Protein AF-A0A7R8XA79-F1 (afdb_monomer_lite)

Foldseek 3Di:
DDDDDDDDDDDPPPDPPPQPDKDKDKDAFDWDWDDDPDDPDDPPDDDDDTDIDGQGMWMWIQDSVRDIDIDRPPPPPCPPPPVDDDDDDDPPDDPPPVPVCVVVVVVVVVVVVVVVVVVVVVVVVVVVVVVVVVVVVVVVVVVVVVVVVVVVVVVVVVVVD

Secondary structure (DSSP, 8-state):
----------------------EEEEEEEEEEEE-----S--TTSPPPPPEEEEEEEEEEEE-TTS-EEEEETT-----------------PPP--THHHHHHHHHHHHHHHHHHHHHHHHHHHHHHHHHHHHHHHHHHHHHHHHHHHHHHHHHHHHHHT-

Sequence (161 aa):
MPTGEGMFLHKNGMESLEVTQGFEIDVERVRVQIPDDRLPSSITSPPVMPLLMNVPALTLVRDCSGVFHTFPLDTAERGQTSCASQTNPCPYPEPNHIGAKGSSMQTLQTLRAEKAELLERVHILEKQLETSQRHLRTSEEEKISLLQTMKFLQEELKQKQ

pLDDT: mean 71.21, std 21.53, range [33.59, 98.0]

Structure (mmCIF, N/CA/C/O backbone):
data_AF-A0A7R8XA79-F1
#
_entry.id   AF-A0A7R8XA79-F1
#
loop_
_atom_site.group_PDB
_atom_site.id
_atom_site.type_symbol
_atom_site.label_atom_id
_atom_site.label_alt_id
_atom_site.label_comp_id
_atom_site.label_asym_id
_atom_site.label_entity_id
_atom_site.label_seq_id
_atom_site.pdbx_PDB_ins_code
_atom_site.Cartn_x
_atom_site.Cartn_y
_atom_site.Cartn_z
_atom_site.occupancy
_atom_site.B_iso_or_equiv
_atom_site.auth_seq_id
_atom_site.auth_comp_id
_atom_site.auth_asym_id
_atom_site.auth_atom_id
_atom_site.pdbx_PDB_model_num
ATOM 1 N N . MET A 1 1 ? 42.079 -47.221 -79.670 1.00 37.50 1 MET A N 1
ATOM 2 C CA . MET A 1 1 ? 42.350 -47.884 -78.380 1.00 37.50 1 MET A CA 1
ATOM 3 C C . MET A 1 1 ? 41.516 -47.187 -77.314 1.00 37.50 1 MET A C 1
ATOM 5 O O . MET A 1 1 ? 41.837 -46.044 -77.016 1.00 37.50 1 MET A O 1
ATOM 9 N N . PRO A 1 2 ? 40.411 -47.785 -76.834 1.00 41.19 2 PRO A N 1
ATOM 10 C CA . PRO A 1 2 ? 39.637 -47.267 -75.712 1.00 41.19 2 PRO A CA 1
ATOM 11 C C . PRO A 1 2 ? 39.893 -48.080 -74.427 1.00 41.19 2 PRO A C 1
ATOM 13 O O . PRO A 1 2 ? 39.999 -49.302 -74.473 1.00 41.19 2 PRO A O 1
ATOM 16 N N . THR A 1 3 ? 39.932 -47.392 -73.292 1.00 38.53 3 THR A N 1
ATOM 17 C CA . THR A 1 3 ? 39.842 -47.902 -71.908 1.00 38.53 3 THR A CA 1
ATOM 18 C C . THR A 1 3 ? 39.253 -46.717 -71.126 1.00 38.53 3 THR A C 1
ATOM 20 O O . THR A 1 3 ? 39.794 -45.620 -71.225 1.00 38.53 3 THR A O 1
ATOM 23 N N . GLY A 1 4 ? 38.024 -46.751 -70.590 1.00 41.22 4 GLY A N 1
ATOM 24 C CA . GLY A 1 4 ? 37.563 -47.546 -69.437 1.00 41.22 4 GLY A CA 1
ATOM 25 C C . GLY A 1 4 ? 38.157 -46.935 -68.156 1.00 41.22 4 GLY A C 1
ATOM 26 O O . GLY A 1 4 ? 39.364 -46.757 -68.122 1.00 41.22 4 GLY A O 1
ATOM 27 N N . GLU A 1 5 ? 37.477 -46.538 -67.081 1.00 40.75 5 GLU A N 1
ATOM 28 C CA . GLU A 1 5 ? 36.106 -46.585 -66.554 1.00 40.75 5 GLU A CA 1
ATOM 29 C C . GLU A 1 5 ? 36.039 -45.510 -65.437 1.00 40.75 5 GLU A C 1
ATOM 31 O O . GLU A 1 5 ? 37.082 -45.055 -64.965 1.00 40.75 5 GLU A O 1
ATOM 36 N N . GLY A 1 6 ? 34.849 -45.135 -64.950 1.00 36.03 6 GLY A N 1
ATOM 37 C CA . GLY A 1 6 ? 34.751 -44.379 -63.692 1.00 36.03 6 GLY A CA 1
ATOM 38 C C . GLY A 1 6 ? 33.427 -43.659 -63.462 1.00 36.03 6 GLY A C 1
ATOM 39 O O . GLY A 1 6 ? 33.346 -42.442 -63.591 1.00 36.03 6 GLY A O 1
ATOM 40 N N . MET A 1 7 ? 32.389 -44.419 -63.109 1.00 42.69 7 MET A N 1
ATOM 41 C CA . MET A 1 7 ? 31.118 -43.899 -62.603 1.00 42.69 7 MET A CA 1
ATOM 42 C C . MET A 1 7 ? 31.309 -43.135 -61.285 1.00 42.69 7 MET A C 1
ATOM 44 O O . MET A 1 7 ? 31.796 -43.709 -60.317 1.00 42.69 7 MET A O 1
ATOM 48 N N . PHE A 1 8 ? 30.793 -41.907 -61.205 1.00 38.66 8 PHE A N 1
ATOM 49 C CA . PHE A 1 8 ? 30.391 -41.289 -59.939 1.00 38.66 8 PHE A CA 1
ATOM 50 C C . PHE A 1 8 ? 29.012 -40.647 -60.105 1.00 38.66 8 PHE A C 1
ATOM 52 O O . PHE A 1 8 ? 28.860 -39.548 -60.635 1.00 38.66 8 PHE A O 1
ATOM 59 N N . LEU A 1 9 ? 27.994 -41.378 -59.651 1.00 42.50 9 LEU A N 1
ATOM 60 C CA . LEU A 1 9 ? 26.646 -40.870 -59.415 1.00 42.50 9 LEU A CA 1
ATOM 61 C C . LEU A 1 9 ? 26.693 -39.912 -58.217 1.00 42.50 9 LEU A C 1
ATOM 63 O O . LEU A 1 9 ? 26.690 -40.360 -57.072 1.00 42.50 9 LEU A O 1
ATOM 67 N N . HIS A 1 10 ? 26.706 -38.603 -58.465 1.00 37.62 10 HIS A N 1
ATOM 68 C CA . HIS A 1 10 ? 26.405 -37.629 -57.418 1.00 37.62 10 HIS A CA 1
ATOM 69 C C . HIS A 1 10 ? 24.889 -37.462 -57.318 1.00 37.62 10 HIS A C 1
ATOM 71 O O . HIS A 1 10 ? 24.233 -36.871 -58.174 1.00 37.62 10 HIS A O 1
ATOM 77 N N . LYS A 1 11 ? 24.334 -38.042 -56.252 1.00 42.22 11 LYS A N 1
ATOM 78 C CA . LYS A 1 11 ? 22.991 -37.752 -55.761 1.00 42.22 11 LYS A CA 1
ATOM 79 C C . LYS A 1 11 ? 22.971 -36.299 -55.281 1.00 42.22 11 LYS A C 1
ATOM 81 O O . LYS A 1 11 ? 23.400 -36.023 -54.167 1.00 42.22 11 LYS A O 1
ATOM 86 N N . ASN A 1 12 ? 22.462 -35.383 -56.097 1.00 41.78 12 ASN A N 1
ATOM 87 C CA . ASN A 1 12 ? 22.137 -34.037 -55.631 1.00 41.78 12 ASN A CA 1
ATOM 88 C C . ASN A 1 12 ? 20.796 -34.081 -54.890 1.00 41.78 12 ASN A C 1
ATOM 90 O O . ASN A 1 12 ? 19.750 -33.757 -55.444 1.00 41.78 12 ASN A O 1
ATOM 94 N N . GLY A 1 13 ? 20.838 -34.517 -53.632 1.00 41.50 13 GLY A N 1
ATOM 95 C CA . GLY A 1 13 ? 19.859 -34.092 -52.641 1.00 41.50 13 GLY A CA 1
ATOM 96 C C . GLY A 1 13 ? 20.253 -32.693 -52.190 1.00 41.50 13 GLY A C 1
ATOM 97 O O . GLY A 1 13 ? 21.047 -32.555 -51.268 1.00 41.50 13 GLY A O 1
ATOM 98 N N . MET A 1 14 ? 19.768 -31.659 -52.880 1.00 39.34 14 MET A N 1
ATOM 99 C CA . MET A 1 14 ? 19.796 -30.313 -52.315 1.00 39.34 14 MET A CA 1
ATOM 100 C C . MET A 1 14 ? 18.677 -30.258 -51.283 1.00 39.34 14 MET A C 1
ATOM 102 O O . MET A 1 14 ? 17.506 -30.095 -51.620 1.00 39.34 14 MET A O 1
ATOM 106 N N . GLU A 1 15 ? 19.058 -30.485 -50.029 1.00 44.62 15 GLU A N 1
ATOM 107 C CA . GLU A 1 15 ? 18.281 -30.079 -48.868 1.00 44.62 15 GLU A CA 1
ATOM 108 C C . GLU A 1 15 ? 17.911 -28.604 -49.047 1.00 44.62 15 GLU A C 1
ATOM 110 O O . GLU A 1 15 ? 18.767 -27.771 -49.364 1.00 44.62 15 GLU A O 1
ATOM 115 N N . SER A 1 16 ? 16.623 -28.290 -48.913 1.00 43.72 16 SER A N 1
ATOM 116 C CA . SER A 1 16 ? 16.141 -26.916 -48.860 1.00 43.72 16 SER A CA 1
ATOM 117 C C . SER A 1 16 ? 16.931 -26.176 -47.782 1.00 43.72 16 SER A C 1
ATOM 119 O O . SER A 1 16 ? 16.728 -26.424 -46.596 1.00 43.72 16 SER A O 1
ATOM 121 N N . LEU A 1 17 ? 17.836 -25.275 -48.181 1.00 42.53 17 LEU A N 1
ATOM 122 C CA . LEU A 1 17 ? 18.326 -24.245 -47.275 1.00 42.53 17 LEU A CA 1
ATOM 123 C C . LEU A 1 17 ? 17.111 -23.388 -46.923 1.00 42.53 17 LEU A C 1
ATOM 125 O O . LEU A 1 17 ? 16.744 -22.478 -47.668 1.00 42.53 17 LEU A O 1
ATOM 129 N N . GLU A 1 18 ? 16.470 -23.687 -45.799 1.00 50.00 18 GLU A N 1
ATOM 130 C CA . GLU A 1 18 ? 15.636 -22.709 -45.122 1.00 50.00 18 GLU A CA 1
ATOM 131 C C . GLU A 1 18 ? 16.569 -21.590 -44.664 1.00 50.00 18 GLU A C 1
ATOM 133 O O . GLU A 1 18 ? 17.195 -21.637 -43.607 1.00 50.00 18 GLU A O 1
ATOM 138 N N . VAL A 1 19 ? 16.740 -20.591 -45.529 1.00 50.47 19 VAL A N 1
ATOM 139 C CA . VAL A 1 19 ? 17.357 -19.329 -45.149 1.00 50.47 19 VAL A CA 1
ATOM 140 C C . VAL A 1 19 ? 16.365 -18.657 -44.209 1.00 50.47 19 VAL A C 1
ATOM 142 O O . VAL A 1 19 ? 15.435 -17.985 -44.651 1.00 50.47 19 VAL A O 1
ATOM 145 N N . THR A 1 20 ? 16.530 -18.865 -42.904 1.00 55.62 20 THR A N 1
ATOM 146 C CA . THR A 1 20 ? 15.809 -18.106 -41.881 1.00 55.62 20 THR A CA 1
ATOM 147 C C . THR A 1 20 ? 16.347 -16.678 -41.913 1.00 55.62 20 THR A C 1
ATOM 149 O O . THR A 1 20 ? 17.276 -16.321 -41.191 1.00 55.62 20 THR A O 1
ATOM 152 N N . GLN A 1 21 ? 15.835 -15.869 -42.840 1.00 67.31 21 GLN A N 1
ATOM 153 C CA . GLN A 1 21 ? 16.214 -14.471 -42.959 1.00 67.31 21 GLN A CA 1
ATOM 154 C C . GLN A 1 21 ? 15.734 -13.740 -41.703 1.00 67.31 21 GLN A C 1
ATOM 156 O O . GLN A 1 21 ? 14.552 -13.798 -41.353 1.00 67.31 21 GLN A O 1
ATOM 161 N N . GLY A 1 22 ? 16.666 -13.091 -41.004 1.00 69.81 22 GLY A N 1
ATOM 162 C CA . GLY A 1 22 ? 16.324 -12.222 -39.887 1.00 69.81 22 GLY A CA 1
ATOM 163 C C . GLY A 1 22 ? 15.434 -11.069 -40.349 1.00 69.81 22 GLY A C 1
ATOM 164 O O . GLY A 1 22 ? 15.506 -10.645 -41.506 1.00 69.81 22 GLY A O 1
ATOM 165 N N . PHE A 1 23 ? 14.579 -10.576 -39.459 1.00 76.50 23 PHE A N 1
ATOM 166 C CA . PHE A 1 23 ? 13.682 -9.463 -39.759 1.00 76.50 23 PHE A CA 1
ATOM 167 C C . PHE A 1 23 ? 13.615 -8.477 -38.604 1.00 76.50 23 PHE A C 1
ATOM 169 O O . PHE A 1 23 ? 13.847 -8.838 -37.452 1.00 76.50 23 PHE A O 1
ATOM 176 N N . GLU A 1 24 ? 13.245 -7.246 -38.934 1.00 82.56 24 GLU A N 1
ATOM 177 C CA . GLU A 1 24 ? 13.072 -6.142 -38.000 1.00 82.56 24 GLU A CA 1
ATOM 178 C C . GLU A 1 24 ? 11.716 -5.487 -38.263 1.00 82.56 24 GLU A C 1
ATOM 180 O O . GLU A 1 24 ? 11.363 -5.225 -39.417 1.00 82.56 24 GLU A O 1
ATOM 185 N N . ILE A 1 25 ? 10.931 -5.285 -37.205 1.00 79.31 25 ILE A N 1
ATOM 186 C CA . ILE A 1 25 ? 9.607 -4.662 -37.281 1.00 79.31 25 ILE A CA 1
ATOM 187 C C . ILE A 1 25 ? 9.449 -3.681 -36.123 1.00 79.31 25 ILE A C 1
ATOM 189 O O . ILE A 1 25 ? 9.599 -4.060 -34.960 1.00 79.31 25 ILE A O 1
ATOM 193 N N . ASP A 1 26 ? 9.058 -2.452 -36.449 1.00 84.06 26 ASP A N 1
ATOM 194 C CA . ASP A 1 26 ? 8.635 -1.453 -35.473 1.00 84.06 26 ASP A CA 1
ATOM 195 C C . ASP A 1 26 ? 7.147 -1.630 -35.151 1.00 84.06 26 ASP A C 1
ATOM 197 O O . ASP A 1 26 ? 6.296 -1.715 -36.041 1.00 84.06 26 ASP A O 1
ATOM 201 N N . VAL A 1 27 ? 6.829 -1.703 -33.861 1.00 79.06 27 VAL A N 1
ATOM 202 C CA . VAL A 1 27 ? 5.474 -1.894 -33.344 1.00 79.06 27 VAL A CA 1
ATOM 203 C C . VAL A 1 27 ? 5.132 -0.807 -32.334 1.00 79.06 27 VAL A C 1
ATOM 205 O O . VAL A 1 27 ? 5.874 -0.541 -31.392 1.00 79.06 27 VAL A O 1
ATOM 208 N N . GLU A 1 28 ? 3.967 -0.192 -32.503 1.00 81.50 28 GLU A N 1
ATOM 209 C CA . GLU A 1 28 ? 3.445 0.823 -31.590 1.00 81.50 28 GLU A CA 1
ATOM 210 C C . GLU A 1 28 ? 2.290 0.271 -30.747 1.00 81.50 28 GLU A C 1
ATOM 212 O O . GLU A 1 28 ? 1.561 -0.631 -31.164 1.00 81.50 28 GLU A O 1
ATOM 217 N N . ARG A 1 29 ? 2.079 0.866 -29.567 1.00 78.75 29 ARG A N 1
ATOM 218 C CA . ARG A 1 29 ? 0.939 0.602 -28.667 1.00 78.75 29 ARG A CA 1
ATOM 219 C C . ARG A 1 29 ? 0.824 -0.868 -28.249 1.00 78.75 29 ARG A C 1
ATOM 221 O O . ARG A 1 29 ? -0.269 -1.438 -28.209 1.00 78.75 29 ARG A O 1
ATOM 228 N N . VAL A 1 30 ? 1.953 -1.473 -27.899 1.00 79.75 30 VAL A N 1
ATOM 229 C CA . VAL A 1 30 ? 2.031 -2.877 -27.493 1.00 79.75 30 VAL A CA 1
ATOM 230 C C . VAL A 1 30 ? 1.511 -3.043 -26.065 1.00 79.75 30 VAL A C 1
ATOM 232 O O . VAL A 1 30 ? 1.869 -2.286 -25.162 1.00 79.75 30 VAL A O 1
ATOM 235 N N . ARG A 1 31 ? 0.684 -4.068 -25.841 1.00 77.56 31 ARG A N 1
ATOM 236 C CA . ARG A 1 31 ? 0.292 -4.514 -24.498 1.00 77.56 31 ARG A CA 1
ATOM 237 C C . ARG A 1 31 ? 0.984 -5.826 -24.185 1.00 77.56 31 ARG A C 1
ATOM 239 O O . ARG A 1 31 ? 0.792 -6.802 -24.904 1.00 77.56 31 ARG A O 1
ATOM 246 N N . VAL A 1 32 ? 1.753 -5.844 -23.104 1.00 75.44 32 VAL A N 1
ATOM 247 C CA . VAL A 1 32 ? 2.432 -7.050 -22.625 1.00 75.44 32 VAL A CA 1
ATOM 248 C C . VAL A 1 32 ? 1.747 -7.517 -21.350 1.00 75.44 32 VAL A C 1
ATOM 250 O O . VAL A 1 32 ? 1.592 -6.742 -20.404 1.00 75.44 32 VAL A O 1
ATOM 253 N N . GLN A 1 33 ? 1.334 -8.784 -21.346 1.00 77.69 33 GLN A N 1
ATOM 254 C CA . GLN A 1 33 ? 0.789 -9.468 -20.182 1.00 77.69 33 GLN A CA 1
ATOM 255 C C . GLN A 1 33 ? 1.745 -10.594 -19.805 1.00 77.69 33 GLN A C 1
ATOM 257 O O . GLN A 1 33 ? 1.925 -11.537 -20.573 1.00 77.69 33 GLN A O 1
ATOM 262 N N . ILE A 1 34 ? 2.360 -10.487 -18.629 1.00 75.88 34 ILE A N 1
ATOM 263 C CA . ILE A 1 34 ? 3.236 -11.536 -18.101 1.00 75.88 34 ILE A CA 1
ATOM 264 C C . ILE A 1 34 ? 2.390 -12.398 -17.153 1.00 75.88 34 ILE A C 1
ATOM 266 O O . ILE A 1 34 ? 1.924 -11.869 -16.136 1.00 75.88 34 ILE A O 1
ATOM 270 N N . PRO A 1 35 ? 2.109 -13.672 -17.495 1.00 65.81 35 PRO A N 1
ATOM 271 C CA . PRO A 1 35 ? 1.391 -14.574 -16.603 1.00 65.81 35 PRO A CA 1
ATOM 272 C C . PRO A 1 35 ? 2.248 -14.902 -15.374 1.00 65.81 35 PRO A C 1
ATOM 274 O O . PRO A 1 35 ? 3.471 -14.793 -15.412 1.00 65.81 35 PRO A O 1
ATOM 277 N N . ASP A 1 36 ? 1.597 -15.293 -14.280 1.00 71.06 36 ASP A N 1
ATOM 278 C CA . ASP A 1 36 ? 2.296 -15.689 -13.056 1.00 71.06 36 ASP A CA 1
ATOM 279 C C . ASP A 1 36 ? 3.078 -16.995 -13.291 1.00 71.06 36 ASP A C 1
ATOM 281 O O . ASP A 1 36 ? 2.502 -17.992 -13.727 1.00 71.06 36 ASP A O 1
ATOM 285 N N . ASP A 1 37 ? 4.378 -16.987 -12.993 1.00 68.88 37 ASP A N 1
ATOM 286 C CA . ASP A 1 37 ? 5.287 -18.140 -13.102 1.00 68.88 37 ASP A CA 1
ATOM 287 C C . ASP A 1 37 ? 5.420 -18.858 -11.745 1.00 68.88 37 ASP A C 1
ATOM 289 O O . ASP A 1 37 ? 6.507 -19.198 -11.272 1.00 68.88 37 ASP A O 1
ATOM 293 N N . ARG A 1 38 ? 4.298 -19.019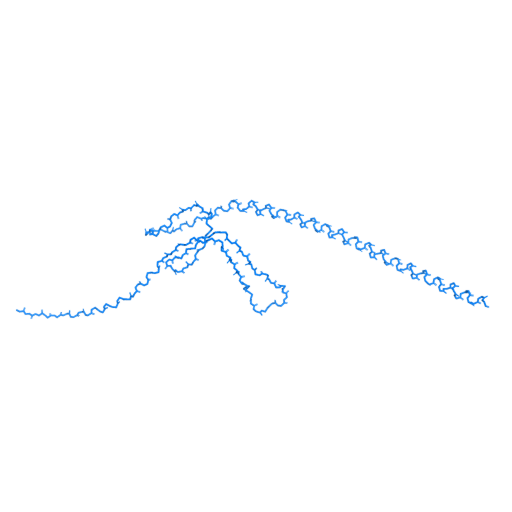 -11.031 1.00 63.34 38 ARG A N 1
ATOM 294 C CA . ARG A 1 38 ? 4.279 -19.746 -9.756 1.00 63.34 38 ARG A CA 1
ATOM 295 C C . ARG A 1 38 ? 4.112 -21.241 -9.980 1.00 63.34 38 ARG A C 1
ATOM 297 O O . ARG A 1 38 ? 3.188 -21.700 -10.647 1.00 63.34 38 ARG A O 1
ATOM 304 N N . LEU A 1 39 ? 4.946 -22.012 -9.282 1.00 63.97 39 LEU A N 1
ATOM 305 C CA . LEU A 1 39 ? 4.704 -23.434 -9.058 1.00 63.97 39 LEU A CA 1
ATOM 306 C C . LEU A 1 39 ? 3.358 -23.617 -8.319 1.00 63.97 39 LEU A C 1
ATOM 308 O O . LEU A 1 39 ? 3.068 -22.841 -7.402 1.00 63.97 39 LEU A O 1
ATOM 312 N N . PRO A 1 40 ? 2.548 -24.637 -8.663 1.00 61.31 40 PRO A N 1
ATOM 313 C CA . PRO A 1 40 ? 1.135 -24.762 -8.269 1.00 61.31 40 PRO A CA 1
ATOM 314 C C . PRO A 1 40 ? 0.834 -24.993 -6.767 1.00 61.31 40 PRO A C 1
ATOM 316 O O . PRO A 1 40 ? -0.240 -25.473 -6.420 1.00 61.31 40 PRO A O 1
ATOM 319 N N . SER A 1 41 ? 1.720 -24.637 -5.835 1.00 57.88 41 SER A N 1
ATOM 320 C CA . SER A 1 41 ? 1.514 -24.873 -4.401 1.00 57.88 41 SER A CA 1
ATOM 321 C C . SER A 1 41 ? 2.154 -23.795 -3.516 1.00 57.88 41 SER A C 1
ATOM 323 O O . SER A 1 41 ? 3.213 -24.003 -2.929 1.00 57.88 41 SER A O 1
ATOM 325 N N . SER A 1 42 ? 1.510 -22.632 -3.381 1.00 53.81 42 SER A N 1
ATOM 326 C CA . SER A 1 42 ? 1.792 -21.695 -2.278 1.00 53.81 42 SER A CA 1
ATOM 327 C C . SER A 1 42 ? 0.548 -20.873 -1.906 1.00 53.81 42 SER A C 1
ATOM 329 O O . SER A 1 42 ? 0.337 -19.756 -2.359 1.00 53.81 42 SER A O 1
ATOM 331 N N . ILE A 1 43 ? -0.297 -21.453 -1.051 1.00 58.53 43 ILE A N 1
ATOM 332 C CA . ILE A 1 43 ? -1.591 -20.914 -0.572 1.00 58.53 43 ILE A CA 1
ATOM 333 C C . ILE A 1 43 ? -1.475 -19.744 0.431 1.00 58.53 43 ILE A C 1
ATOM 335 O O . ILE A 1 43 ? -2.484 -19.296 0.966 1.00 58.53 43 ILE A O 1
ATOM 339 N N . THR A 1 44 ? -0.273 -19.236 0.718 1.00 57.47 44 THR A N 1
ATOM 340 C CA . THR A 1 44 ? -0.046 -18.223 1.772 1.00 57.47 44 THR A CA 1
ATOM 341 C C . THR A 1 44 ? 0.288 -16.823 1.252 1.00 57.47 44 THR A C 1
ATOM 343 O O . THR A 1 44 ? 0.556 -15.928 2.049 1.00 57.47 44 THR A O 1
ATOM 346 N N . SER A 1 45 ? 0.268 -16.597 -0.064 1.00 58.28 45 SER A N 1
ATOM 347 C CA . SER A 1 45 ? 0.453 -15.263 -0.656 1.00 58.28 45 SER A CA 1
ATOM 348 C C . SER A 1 45 ? -0.874 -14.746 -1.225 1.00 58.28 45 SER A C 1
ATOM 350 O O . SER A 1 45 ? -1.584 -15.532 -1.854 1.00 58.28 45 SER A O 1
ATOM 352 N N . PRO A 1 46 ? -1.227 -13.455 -1.059 1.00 62.69 46 PRO A N 1
ATOM 353 C CA . PRO A 1 46 ? -2.336 -12.872 -1.809 1.00 62.69 46 PRO A CA 1
ATOM 354 C C . PRO A 1 46 ? -2.092 -13.031 -3.324 1.00 62.69 46 PRO A C 1
ATOM 356 O O . PRO A 1 46 ? -0.930 -13.078 -3.743 1.00 62.69 46 PRO A O 1
ATOM 359 N N . PRO A 1 47 ? -3.153 -13.130 -4.148 1.00 58.62 47 PRO A N 1
ATOM 360 C CA . PRO A 1 47 ? -3.015 -13.309 -5.590 1.00 58.62 47 PRO A CA 1
ATOM 361 C C . PRO A 1 47 ? -2.189 -12.164 -6.188 1.00 58.62 47 PRO A C 1
ATOM 363 O O . PRO A 1 47 ? -2.508 -10.990 -5.987 1.00 58.62 47 PRO A O 1
ATOM 366 N N . VAL A 1 48 ? -1.110 -12.502 -6.899 1.00 60.53 48 VAL A N 1
ATOM 367 C CA . VAL A 1 48 ? -0.287 -11.507 -7.594 1.00 60.53 48 VAL A CA 1
ATOM 368 C C . VAL A 1 48 ? -1.065 -11.025 -8.813 1.00 60.53 48 VAL A C 1
ATOM 370 O O . VAL A 1 48 ? -1.523 -11.818 -9.634 1.00 60.53 48 VAL A O 1
ATOM 373 N N . MET A 1 49 ? -1.247 -9.712 -8.916 1.00 62.34 49 MET A N 1
ATOM 374 C CA . MET A 1 49 ? -1.896 -9.095 -10.067 1.00 62.34 49 MET A CA 1
ATOM 375 C C . MET A 1 49 ? -0.983 -9.240 -11.297 1.00 62.34 49 MET A C 1
ATOM 377 O O . MET A 1 49 ? 0.206 -8.934 -11.179 1.00 62.34 49 MET A O 1
ATOM 381 N N . PRO A 1 50 ? -1.491 -9.689 -12.463 1.00 64.88 50 PRO A N 1
ATOM 382 C CA . PRO A 1 50 ? -0.674 -9.795 -13.667 1.00 64.88 50 P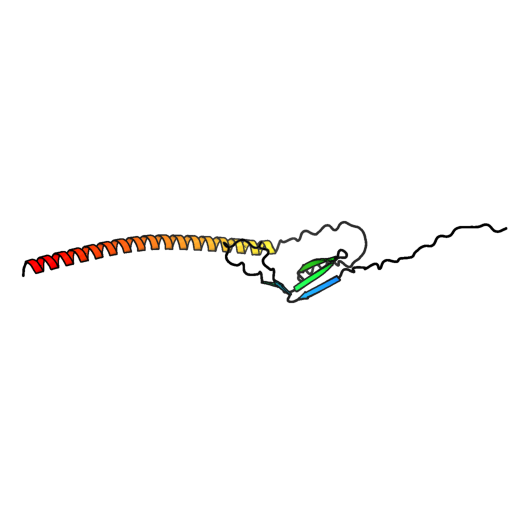RO A CA 1
ATOM 383 C C . PRO A 1 50 ? -0.068 -8.434 -14.006 1.00 64.88 50 PRO A C 1
ATOM 385 O O . PRO A 1 50 ? -0.750 -7.405 -13.942 1.00 64.88 50 PRO A O 1
ATOM 388 N N . LEU A 1 51 ? 1.212 -8.431 -14.379 1.00 72.56 51 LEU A N 1
ATOM 389 C CA . LEU A 1 51 ? 1.878 -7.204 -14.786 1.00 72.56 51 LEU A CA 1
ATOM 390 C C . LEU A 1 51 ? 1.360 -6.815 -16.172 1.00 72.56 51 LEU A C 1
ATOM 392 O O . LEU A 1 51 ? 1.673 -7.469 -17.169 1.00 72.56 51 LEU A O 1
ATOM 396 N N . LEU A 1 52 ? 0.548 -5.760 -16.214 1.00 74.19 52 LEU A N 1
ATOM 397 C CA . LEU A 1 52 ? 0.091 -5.148 -17.452 1.00 74.19 52 LEU A CA 1
ATOM 398 C C . LEU A 1 52 ? 0.988 -3.958 -17.774 1.00 74.19 52 LEU A C 1
ATOM 400 O O . LEU A 1 52 ? 0.967 -2.946 -17.074 1.00 74.19 52 LEU A O 1
ATOM 404 N N . MET A 1 53 ? 1.752 -4.075 -18.854 1.00 75.56 53 MET A N 1
ATOM 405 C CA . MET A 1 53 ? 2.597 -2.992 -19.344 1.00 75.56 53 MET A CA 1
ATOM 406 C C . MET A 1 53 ? 2.065 -2.487 -20.680 1.00 75.56 53 MET A C 1
ATOM 408 O O . MET A 1 53 ? 1.872 -3.263 -21.617 1.00 75.56 53 MET A O 1
ATOM 412 N N . ASN A 1 54 ? 1.846 -1.175 -20.763 1.00 75.94 54 ASN A N 1
ATOM 413 C CA . ASN A 1 54 ? 1.605 -0.484 -22.024 1.00 75.94 54 ASN A CA 1
ATOM 414 C C . ASN A 1 54 ? 2.947 0.044 -22.521 1.00 75.94 54 ASN A C 1
ATOM 416 O O . ASN A 1 54 ? 3.505 0.957 -21.911 1.00 75.94 54 ASN A O 1
ATOM 420 N N . VAL A 1 55 ? 3.458 -0.524 -23.609 1.00 76.12 55 VAL A N 1
ATOM 421 C CA . VAL A 1 55 ? 4.704 -0.069 -24.218 1.00 76.12 55 VAL A CA 1
ATOM 422 C C . VAL A 1 55 ? 4.368 0.794 -25.436 1.00 76.12 55 VAL A C 1
ATOM 424 O O . VAL A 1 55 ? 3.702 0.307 -26.354 1.00 76.12 55 VAL A O 1
ATOM 427 N N . PRO A 1 56 ? 4.757 2.085 -25.445 1.00 70.62 56 PRO A N 1
ATOM 428 C CA . PRO A 1 56 ? 4.324 3.023 -26.477 1.00 70.62 56 PRO A CA 1
ATOM 429 C C . PRO A 1 56 ? 4.864 2.649 -27.858 1.00 70.62 56 PRO A C 1
ATOM 431 O O . PRO A 1 56 ? 4.096 2.693 -28.817 1.00 70.62 56 PRO A O 1
ATOM 434 N N . ALA A 1 57 ? 6.128 2.225 -27.944 1.00 76.38 57 ALA A N 1
ATOM 435 C CA . ALA A 1 57 ? 6.742 1.744 -29.174 1.00 76.38 57 ALA A CA 1
ATOM 436 C C . ALA A 1 57 ? 7.975 0.859 -28.904 1.00 76.38 57 ALA A C 1
ATOM 438 O O . ALA A 1 57 ? 8.747 1.126 -27.978 1.00 76.38 57 ALA A O 1
ATOM 439 N N . LEU A 1 58 ? 8.151 -0.195 -29.704 1.00 81.2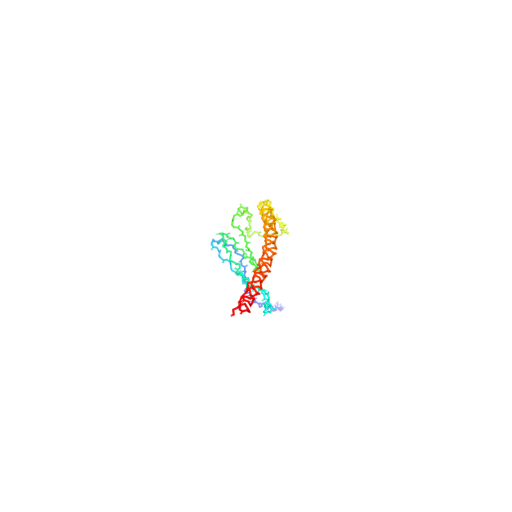5 58 LEU A N 1
ATOM 440 C CA . LEU A 1 58 ? 9.248 -1.164 -29.626 1.00 81.25 58 LEU A CA 1
ATOM 441 C C . LEU A 1 58 ? 9.692 -1.594 -31.027 1.00 81.25 58 LEU A C 1
ATOM 443 O O . LEU A 1 58 ? 8.868 -1.687 -31.931 1.00 81.25 58 LEU A O 1
ATOM 447 N N . THR A 1 59 ? 10.956 -1.969 -31.164 1.00 81.38 59 THR A N 1
ATOM 448 C CA . THR A 1 59 ? 11.490 -2.678 -32.329 1.00 81.38 59 THR A CA 1
ATOM 449 C C . THR A 1 59 ? 11.677 -4.150 -31.969 1.00 81.38 59 THR A C 1
ATOM 451 O O . THR A 1 59 ? 12.314 -4.470 -30.962 1.00 81.38 59 THR A O 1
ATOM 454 N N . LEU A 1 60 ? 11.107 -5.050 -32.773 1.00 82.75 60 LEU A N 1
ATOM 455 C CA . LEU A 1 60 ? 11.249 -6.501 -32.654 1.00 82.75 60 LEU A CA 1
ATOM 456 C C . LEU A 1 60 ? 12.206 -7.008 -33.735 1.00 82.75 60 LEU A C 1
ATOM 458 O O . LEU A 1 60 ? 11.910 -6.886 -34.923 1.00 82.75 60 LEU A O 1
ATOM 462 N N . VAL A 1 61 ? 13.315 -7.620 -33.323 1.00 82.75 61 VAL A N 1
ATOM 463 C CA . VAL A 1 61 ? 14.319 -8.197 -34.225 1.00 82.75 61 VAL A CA 1
ATOM 464 C C . VAL A 1 61 ? 14.352 -9.708 -34.051 1.00 82.75 61 VAL A C 1
ATOM 466 O O . VAL A 1 61 ? 14.556 -10.195 -32.942 1.00 82.75 61 VAL A O 1
ATOM 469 N N . ARG A 1 62 ? 14.193 -10.460 -35.140 1.00 83.88 62 ARG A N 1
ATOM 470 C CA . ARG A 1 62 ? 14.492 -11.894 -35.176 1.00 83.88 62 ARG A CA 1
ATOM 471 C C . ARG A 1 62 ? 15.852 -12.092 -35.826 1.00 83.88 62 ARG A C 1
ATOM 473 O O . ARG A 1 62 ? 16.035 -11.692 -36.972 1.00 83.88 62 ARG A O 1
ATOM 480 N N . ASP A 1 63 ? 16.789 -12.714 -35.121 1.00 79.69 63 ASP A N 1
ATOM 481 C CA . ASP A 1 63 ? 18.101 -13.025 -35.691 1.00 79.69 63 ASP A CA 1
ATOM 482 C C . ASP A 1 63 ? 18.083 -14.303 -36.553 1.00 79.69 63 ASP A C 1
ATOM 484 O O . ASP A 1 63 ? 17.103 -15.054 -36.592 1.00 79.69 63 ASP A O 1
ATOM 488 N N . CYS A 1 64 ? 19.190 -14.571 -37.250 1.00 78.38 64 CYS A N 1
ATOM 489 C CA . CYS A 1 64 ? 19.341 -15.768 -38.085 1.00 78.38 64 CYS A CA 1
ATOM 490 C C . CYS A 1 64 ? 19.350 -17.080 -37.274 1.00 78.38 64 CYS A C 1
ATOM 492 O O . CYS A 1 64 ? 19.228 -18.154 -37.859 1.00 78.38 64 CYS A O 1
ATOM 494 N N . SER A 1 65 ? 19.492 -17.009 -35.943 1.00 78.25 65 SER A N 1
ATOM 495 C CA . SER A 1 65 ? 19.345 -18.157 -35.036 1.00 78.25 65 SER A CA 1
ATOM 496 C C . SER A 1 65 ? 17.890 -18.393 -34.609 1.00 78.25 65 SER A C 1
ATOM 498 O O . SER A 1 65 ? 17.572 -19.412 -34.000 1.00 78.25 65 SER A O 1
ATOM 500 N N . GLY A 1 66 ? 16.985 -17.484 -34.981 1.00 74.31 66 GLY A N 1
ATOM 501 C CA . GLY A 1 66 ? 15.564 -17.551 -34.681 1.00 74.31 66 GLY A CA 1
ATOM 502 C C . GLY A 1 66 ? 15.173 -16.968 -33.324 1.00 74.31 66 GLY A C 1
ATOM 503 O O . GLY A 1 66 ? 14.011 -17.112 -32.944 1.00 74.31 66 GLY A O 1
ATOM 504 N N . VAL A 1 67 ? 16.094 -16.309 -32.615 1.00 82.50 67 VAL A N 1
ATOM 505 C CA . VAL A 1 67 ? 15.828 -15.658 -31.326 1.00 82.50 67 VAL A CA 1
ATOM 506 C C . VAL A 1 67 ? 15.244 -14.265 -31.560 1.00 82.50 67 VAL A C 1
ATOM 508 O O . VAL A 1 67 ? 15.674 -13.540 -32.459 1.00 82.50 67 VAL A O 1
ATOM 511 N N . PHE A 1 68 ? 14.246 -13.905 -30.751 1.00 82.94 68 PHE A N 1
ATOM 512 C CA . PHE A 1 68 ? 13.607 -12.592 -30.769 1.00 82.94 68 PHE A CA 1
ATOM 513 C C . PHE A 1 68 ? 14.232 -11.661 -29.729 1.00 82.94 68 PHE A C 1
ATOM 515 O O . PHE A 1 68 ? 14.314 -12.007 -28.551 1.00 82.94 68 PHE A O 1
ATOM 522 N N . HIS A 1 69 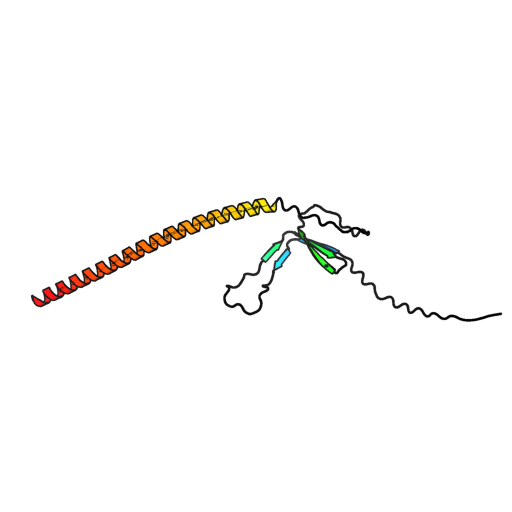? 14.586 -10.456 -30.161 1.00 82.50 69 HIS A N 1
ATOM 523 C CA . HIS A 1 69 ? 15.115 -9.371 -29.340 1.00 82.50 69 HIS A CA 1
ATOM 524 C C . HIS A 1 69 ? 14.182 -8.161 -29.428 1.00 82.50 69 HIS A C 1
ATOM 526 O O . HIS A 1 69 ? 13.624 -7.885 -30.490 1.00 82.50 69 HIS A O 1
ATOM 532 N N . THR A 1 70 ? 14.003 -7.437 -28.324 1.00 83.56 70 THR A N 1
ATOM 533 C CA . THR A 1 70 ? 13.121 -6.259 -28.257 1.00 83.56 70 THR A CA 1
ATOM 534 C C . THR A 1 70 ? 13.877 -5.029 -27.776 1.00 83.56 70 THR A C 1
ATOM 536 O O . THR A 1 70 ? 14.542 -5.096 -26.741 1.00 83.56 70 THR A O 1
ATOM 539 N N . PHE A 1 71 ? 13.704 -3.899 -28.461 1.00 80.06 71 PHE A N 1
ATOM 540 C CA . PHE A 1 71 ? 14.352 -2.624 -28.137 1.00 80.06 71 PHE A CA 1
ATOM 541 C C . PHE A 1 71 ? 13.323 -1.484 -28.043 1.00 80.06 71 PHE A C 1
ATOM 543 O O . PHE A 1 71 ? 12.322 -1.529 -28.755 1.00 80.06 71 PHE A O 1
ATOM 550 N N . PRO A 1 72 ? 13.521 -0.460 -27.193 1.00 78.12 72 PRO A N 1
ATOM 551 C CA . PRO A 1 72 ? 12.692 0.748 -27.204 1.00 78.12 72 PRO A CA 1
ATOM 552 C C . PRO A 1 72 ? 12.874 1.527 -28.512 1.00 78.12 72 PRO A C 1
ATOM 554 O O . PRO A 1 72 ? 14.008 1.772 -28.915 1.00 78.12 72 PRO A O 1
ATOM 557 N N . LEU A 1 73 ? 11.783 1.984 -29.137 1.00 69.62 73 LEU A N 1
ATOM 558 C CA . LEU A 1 73 ? 11.878 2.755 -30.390 1.00 69.62 73 LEU A CA 1
ATOM 559 C C . LEU A 1 73 ? 12.563 4.131 -30.193 1.00 69.62 73 LEU A C 1
ATOM 561 O O . LEU A 1 73 ? 13.189 4.652 -31.112 1.00 69.62 73 LEU A O 1
ATOM 565 N N . ASP A 1 74 ? 12.502 4.695 -28.977 1.00 60.09 74 ASP A N 1
ATOM 566 C CA . ASP A 1 74 ? 13.035 6.030 -28.644 1.00 60.09 74 ASP A CA 1
ATOM 567 C C . ASP A 1 74 ? 14.563 6.087 -28.471 1.00 60.09 74 ASP A C 1
ATOM 569 O O . ASP A 1 74 ? 15.134 7.177 -28.367 1.00 60.09 74 ASP A O 1
ATOM 573 N N . THR A 1 75 ? 15.271 4.952 -28.476 1.00 49.34 75 THR A N 1
ATOM 574 C CA . THR A 1 75 ? 16.733 4.970 -28.627 1.00 49.34 75 THR A CA 1
ATOM 575 C C . THR A 1 75 ? 17.080 5.162 -30.099 1.00 49.34 75 THR A C 1
ATOM 577 O O . THR A 1 75 ? 17.536 4.249 -30.778 1.00 49.34 75 THR A O 1
ATOM 580 N N . ALA A 1 76 ? 16.871 6.384 -30.589 1.00 43.72 76 ALA A N 1
ATOM 581 C CA . ALA A 1 76 ? 17.267 6.861 -31.911 1.00 43.72 76 ALA A CA 1
ATOM 582 C C . ALA A 1 76 ? 18.800 6.993 -32.079 1.00 43.72 76 ALA A C 1
ATOM 584 O O . ALA A 1 76 ? 19.279 7.897 -32.755 1.00 43.72 76 ALA A O 1
ATOM 585 N N . GLU A 1 77 ? 19.580 6.073 -31.515 1.00 45.88 77 GLU A N 1
ATOM 586 C CA . GLU A 1 77 ? 20.956 5.804 -31.934 1.00 45.88 77 GLU A CA 1
ATOM 587 C C . GLU A 1 77 ? 20.883 4.578 -32.846 1.00 45.88 77 GLU A C 1
ATOM 589 O O . GLU A 1 77 ? 21.171 3.443 -32.466 1.00 45.88 77 GLU A O 1
ATOM 594 N N . ARG A 1 78 ? 20.392 4.827 -34.063 1.00 46.75 78 ARG A N 1
ATOM 595 C CA . ARG A 1 78 ? 20.316 3.880 -35.176 1.00 46.75 78 ARG A CA 1
ATOM 596 C C . ARG A 1 78 ? 21.736 3.466 -35.575 1.00 46.75 78 ARG A C 1
ATOM 598 O O . ARG A 1 78 ? 22.275 3.938 -36.574 1.00 46.75 78 ARG A O 1
ATOM 605 N N . GLY A 1 79 ? 22.345 2.568 -34.809 1.00 41.00 79 GLY A N 1
ATOM 606 C CA . GLY A 1 79 ? 23.412 1.718 -35.308 1.00 41.00 79 GLY A CA 1
ATOM 607 C C . GLY A 1 79 ? 22.786 0.816 -36.356 1.00 41.00 79 GLY A C 1
ATOM 608 O O . GLY A 1 79 ? 22.102 -0.140 -36.011 1.00 41.00 79 GLY A O 1
ATOM 609 N N . GLN A 1 80 ? 22.945 1.177 -37.629 1.00 45.38 80 GLN A N 1
ATOM 610 C CA . GLN A 1 80 ? 22.524 0.372 -38.769 1.00 45.38 80 GLN A CA 1
ATOM 611 C C . GLN A 1 80 ? 23.082 -1.046 -38.616 1.00 45.38 80 GLN A C 1
ATOM 613 O O . GLN A 1 80 ? 24.197 -1.328 -39.044 1.00 45.38 80 GLN A O 1
ATOM 618 N N . THR A 1 81 ? 22.304 -1.967 -38.058 1.00 43.59 81 THR A N 1
ATOM 619 C CA . THR A 1 81 ? 22.545 -3.395 -38.251 1.00 43.59 81 THR A CA 1
ATOM 620 C C . THR A 1 81 ? 21.838 -3.794 -39.535 1.00 43.59 81 THR A C 1
ATOM 622 O O . THR A 1 81 ? 20.973 -4.659 -39.591 1.00 43.59 81 THR A O 1
ATOM 625 N N . SER A 1 82 ? 22.250 -3.141 -40.631 1.00 39.53 82 SER A N 1
ATOM 626 C CA . SER A 1 82 ? 22.108 -3.786 -41.926 1.00 39.53 82 SER A CA 1
ATOM 627 C C . SER A 1 82 ? 22.834 -5.118 -41.796 1.00 39.53 82 SER A C 1
ATOM 629 O O . SER A 1 82 ? 23.951 -5.159 -41.272 1.00 39.53 82 SER A O 1
ATOM 631 N N . CYS A 1 83 ? 22.191 -6.188 -42.239 1.00 37.81 83 CYS A N 1
ATOM 632 C CA . CYS A 1 83 ? 22.813 -7.481 -42.451 1.00 37.81 83 CYS A CA 1
ATOM 633 C C . CYS A 1 83 ? 23.968 -7.320 -43.457 1.00 37.81 83 CYS A C 1
ATOM 635 O O . CYS A 1 83 ? 23.826 -7.604 -44.642 1.00 37.81 83 CYS A O 1
ATOM 637 N N . ALA A 1 84 ? 25.105 -6.818 -42.991 1.00 35.62 84 ALA A N 1
ATOM 638 C CA . ALA A 1 84 ? 26.339 -6.690 -43.729 1.00 35.62 84 ALA A CA 1
ATOM 639 C C . ALA A 1 84 ? 27.332 -7.634 -43.066 1.00 35.62 84 ALA A C 1
ATOM 641 O O . ALA A 1 84 ? 27.822 -7.427 -41.960 1.00 35.62 84 ALA A O 1
ATOM 642 N N . SER A 1 85 ? 27.520 -8.736 -43.774 1.00 38.97 85 SER A N 1
ATOM 643 C CA . SER A 1 85 ? 28.582 -9.711 -43.637 1.00 38.97 85 SER A CA 1
ATOM 644 C C . SER A 1 85 ? 29.899 -9.136 -43.087 1.00 38.97 85 SER A C 1
ATOM 646 O O . SER A 1 85 ? 30.361 -8.102 -43.561 1.00 38.97 85 SER A O 1
ATOM 648 N N . GLN A 1 86 ? 30.524 -9.925 -42.204 1.00 37.84 86 GLN A N 1
ATOM 649 C CA . GLN A 1 86 ? 31.969 -10.109 -41.971 1.00 37.84 86 GLN A CA 1
ATOM 650 C C . GLN A 1 86 ? 32.429 -9.864 -40.526 1.00 37.84 86 GLN A C 1
ATOM 652 O O . GLN A 1 86 ? 32.590 -8.743 -40.058 1.00 37.84 86 GLN A O 1
ATOM 657 N N . THR A 1 87 ? 32.676 -10.997 -39.855 1.00 42.69 87 THR A N 1
ATOM 658 C CA . THR A 1 87 ? 33.777 -11.245 -38.910 1.00 42.69 87 THR A CA 1
ATOM 659 C C . THR A 1 87 ? 34.207 -10.063 -38.044 1.00 42.69 87 THR A C 1
ATOM 661 O O . THR A 1 87 ? 35.148 -9.373 -38.408 1.00 42.69 87 THR A O 1
ATOM 664 N N . ASN A 1 88 ? 33.586 -9.890 -36.876 1.00 33.59 88 ASN A N 1
ATOM 665 C CA . ASN A 1 88 ? 34.230 -9.396 -35.652 1.00 33.59 88 ASN A CA 1
ATOM 666 C C . ASN A 1 88 ? 33.311 -9.675 -34.446 1.00 33.59 88 ASN A C 1
ATOM 668 O O . ASN A 1 88 ? 32.088 -9.625 -34.595 1.00 33.59 88 ASN A O 1
ATOM 672 N N . PRO A 1 89 ? 33.859 -9.988 -33.256 1.00 42.81 89 PRO A N 1
ATOM 673 C CA . PRO A 1 89 ? 33.054 -10.158 -32.055 1.00 42.81 89 PRO A CA 1
ATOM 674 C C . PRO A 1 89 ? 32.471 -8.792 -31.685 1.00 42.81 89 PRO A C 1
ATOM 676 O O . PRO A 1 89 ? 33.221 -7.875 -31.363 1.00 42.81 89 PRO A O 1
ATOM 679 N N . CYS A 1 90 ? 31.148 -8.638 -31.780 1.00 36.28 90 CYS A N 1
ATOM 680 C CA . CYS A 1 90 ? 30.458 -7.421 -31.357 1.00 36.28 90 CYS A CA 1
ATOM 681 C C . CYS A 1 90 ? 30.807 -7.121 -29.890 1.00 36.28 90 CYS A C 1
ATOM 683 O O . CYS A 1 90 ? 30.428 -7.907 -29.015 1.00 36.28 90 CYS A O 1
ATOM 685 N N . PRO A 1 91 ? 31.493 -6.006 -29.580 1.00 42.47 91 PRO A N 1
ATOM 686 C CA . PRO A 1 91 ? 31.505 -5.507 -28.224 1.00 42.47 91 PRO A CA 1
ATOM 687 C C . PRO A 1 91 ? 30.127 -4.886 -28.007 1.00 42.47 91 PRO A C 1
ATOM 689 O O . PRO A 1 91 ? 29.803 -3.857 -28.598 1.00 42.47 91 PRO A O 1
ATOM 692 N N . TYR A 1 92 ? 29.287 -5.549 -27.214 1.00 44.38 92 TYR A N 1
ATOM 693 C CA . TYR A 1 92 ? 28.058 -4.949 -26.706 1.00 44.38 92 TYR A CA 1
ATOM 694 C C . TYR A 1 92 ? 28.404 -3.572 -26.116 1.00 44.38 92 TYR A C 1
ATOM 696 O O . TYR A 1 92 ? 29.237 -3.513 -25.206 1.00 44.38 92 TYR A O 1
ATOM 704 N N . PRO A 1 93 ? 27.820 -2.461 -26.598 1.00 43.12 93 PRO A N 1
ATOM 705 C CA . PRO A 1 93 ? 27.904 -1.220 -25.858 1.00 43.12 93 PRO A CA 1
ATOM 706 C C . PRO A 1 93 ? 27.067 -1.414 -24.594 1.00 43.12 93 PRO A C 1
ATOM 708 O O . PRO A 1 93 ? 25.861 -1.653 -24.664 1.00 43.12 93 PRO A O 1
ATOM 711 N N . GLU A 1 94 ? 27.720 -1.367 -23.434 1.00 45.12 94 GLU A N 1
ATOM 712 C CA . GLU A 1 94 ? 27.017 -1.285 -22.160 1.00 45.12 94 GLU A CA 1
ATOM 713 C C . GLU A 1 94 ? 26.051 -0.089 -22.245 1.00 45.12 94 GLU A C 1
ATOM 715 O O . GLU A 1 94 ? 26.490 1.023 -22.570 1.00 45.12 94 GLU A O 1
ATOM 720 N N . PRO A 1 95 ? 24.739 -0.273 -22.022 1.00 42.59 95 PRO A N 1
ATOM 721 C CA . PRO A 1 95 ? 23.818 0.842 -22.074 1.00 42.59 95 PRO A CA 1
ATOM 722 C C . PRO A 1 95 ? 24.160 1.768 -20.910 1.00 42.59 95 PRO A C 1
ATOM 724 O O . PRO A 1 95 ? 23.943 1.441 -19.741 1.00 42.59 95 PRO A O 1
ATOM 727 N N . ASN A 1 96 ? 24.703 2.941 -21.234 1.00 43.69 96 ASN A N 1
ATOM 728 C CA . ASN A 1 96 ? 24.913 4.037 -20.298 1.00 43.69 96 ASN A CA 1
ATOM 729 C C . ASN A 1 96 ? 23.551 4.511 -19.754 1.00 43.69 96 ASN A C 1
ATOM 731 O O . ASN A 1 96 ? 22.981 5.508 -20.191 1.00 43.69 96 ASN A O 1
ATOM 735 N N . HIS A 1 97 ? 23.036 3.801 -18.746 1.00 44.06 97 HIS A N 1
ATOM 736 C CA . HIS A 1 97 ? 21.868 4.137 -17.928 1.00 44.06 97 HIS A CA 1
ATOM 737 C C . HIS A 1 97 ? 22.161 5.324 -16.991 1.00 44.06 97 HIS A C 1
ATOM 739 O O . HIS A 1 97 ? 21.961 5.255 -15.776 1.00 44.06 97 HIS A O 1
ATOM 745 N N . ILE A 1 98 ? 22.660 6.435 -17.528 1.00 49.41 98 ILE A N 1
ATOM 746 C CA . ILE A 1 98 ? 22.951 7.632 -16.731 1.00 49.41 98 ILE A CA 1
ATOM 747 C C . ILE A 1 98 ? 21.656 8.435 -16.488 1.00 49.41 98 ILE A C 1
ATOM 749 O O . ILE A 1 98 ? 21.489 9.017 -15.420 1.00 49.41 98 ILE A O 1
ATOM 753 N N . GLY A 1 99 ? 20.672 8.367 -17.397 1.00 45.59 99 GLY A N 1
ATOM 754 C CA . GLY A 1 99 ? 19.385 9.074 -17.263 1.00 45.59 99 GLY A CA 1
ATOM 755 C C . GLY A 1 99 ? 18.362 8.421 -16.317 1.00 45.59 99 GLY A C 1
ATOM 756 O O . GLY A 1 99 ? 17.662 9.116 -15.585 1.00 45.59 99 GLY A O 1
ATOM 757 N N . ALA A 1 100 ? 18.296 7.085 -16.263 1.00 49.47 100 ALA A N 1
ATOM 758 C CA . ALA A 1 100 ? 17.306 6.363 -15.446 1.00 49.47 100 ALA A CA 1
ATOM 759 C C . ALA A 1 100 ? 17.662 6.309 -13.945 1.00 49.47 100 ALA A C 1
ATOM 761 O O . ALA A 1 100 ? 16.780 6.209 -13.089 1.00 49.47 100 ALA A O 1
ATOM 762 N N . LYS A 1 101 ? 18.955 6.417 -13.603 1.00 51.84 101 LYS A N 1
ATOM 763 C CA . LYS A 1 101 ? 19.426 6.400 -12.208 1.00 51.84 101 LYS A CA 1
ATOM 764 C C . LYS A 1 101 ? 18.981 7.640 -11.426 1.00 51.84 101 LYS A C 1
ATOM 766 O O . LYS A 1 101 ? 18.660 7.513 -10.250 1.00 51.84 101 LYS A O 1
ATOM 771 N N . GLY A 1 102 ? 18.904 8.815 -12.060 1.00 54.28 102 GLY A N 1
ATOM 772 C CA . GLY A 1 102 ? 18.509 10.061 -11.386 1.00 54.28 102 GLY A CA 1
ATOM 773 C C . GLY A 1 102 ? 17.056 10.052 -10.897 1.00 54.28 102 GLY A C 1
ATOM 774 O O . GLY A 1 102 ? 16.792 10.345 -9.732 1.00 54.28 102 GLY A O 1
ATOM 775 N N . SER A 1 103 ? 16.125 9.635 -11.760 1.00 58.81 103 SER A N 1
ATOM 776 C CA . SER A 1 103 ? 14.695 9.542 -11.427 1.00 58.81 103 SER A CA 1
ATOM 777 C C . SER A 1 103 ? 14.400 8.421 -10.418 1.00 58.81 103 SER A C 1
ATOM 779 O O . SER A 1 103 ? 13.650 8.622 -9.460 1.00 58.81 103 SER A O 1
ATOM 781 N N . SER A 1 104 ? 15.056 7.263 -10.556 1.00 69.69 104 SER A N 1
ATOM 782 C CA . SER A 1 104 ? 14.904 6.144 -9.618 1.00 69.69 104 SER A CA 1
ATOM 783 C C . SER A 1 104 ? 15.470 6.468 -8.226 1.00 69.69 104 SER A C 1
ATOM 785 O O . SER A 1 104 ? 14.824 6.186 -7.218 1.00 69.69 104 SER A O 1
ATOM 787 N N . MET A 1 105 ? 16.619 7.149 -8.143 1.00 74.44 105 MET A N 1
ATOM 788 C CA . MET A 1 105 ? 17.194 7.580 -6.862 1.00 74.44 105 MET A CA 1
ATOM 789 C C . MET A 1 105 ? 16.336 8.627 -6.148 1.00 74.44 105 MET A C 1
ATOM 791 O O . MET A 1 105 ? 16.165 8.530 -4.933 1.00 74.44 105 MET A O 1
ATOM 795 N N . GLN A 1 106 ? 15.763 9.590 -6.878 1.00 75.94 106 GLN A N 1
ATOM 796 C CA . GLN A 1 106 ? 14.813 10.549 -6.303 1.00 75.94 106 GLN A CA 1
ATOM 797 C C . GLN A 1 106 ? 13.558 9.841 -5.783 1.00 75.94 106 GLN A C 1
ATOM 799 O O . GLN A 1 106 ? 13.156 10.065 -4.647 1.00 75.94 106 GLN A O 1
ATOM 804 N N . THR A 1 107 ? 13.007 8.905 -6.559 1.00 78.19 107 THR A N 1
ATOM 805 C CA . THR A 1 107 ? 11.841 8.108 -6.148 1.00 78.19 107 THR A CA 1
ATOM 806 C C . THR A 1 107 ? 12.126 7.309 -4.873 1.00 78.19 107 THR A C 1
ATOM 808 O O . THR A 1 107 ? 11.318 7.293 -3.948 1.00 78.19 107 THR A O 1
ATOM 811 N N . LEU A 1 108 ? 13.308 6.693 -4.769 1.00 83.81 108 LEU A N 1
ATOM 812 C CA . LEU A 1 108 ? 13.727 5.967 -3.567 1.00 83.81 108 LEU A CA 1
ATOM 813 C C . LEU A 1 108 ? 13.898 6.877 -2.346 1.00 83.81 108 LEU A C 1
ATOM 815 O O . LEU A 1 108 ? 13.619 6.446 -1.228 1.00 83.81 108 LEU A O 1
ATOM 819 N N . GLN A 1 109 ? 14.368 8.112 -2.528 1.00 88.31 109 GLN A N 1
ATOM 820 C CA . GLN A 1 109 ? 14.480 9.080 -1.436 1.00 88.31 109 GLN A CA 1
ATOM 821 C C . GLN A 1 109 ? 13.103 9.522 -0.942 1.00 88.31 109 GLN A C 1
ATOM 823 O O . GLN A 1 109 ? 12.868 9.485 0.266 1.00 88.31 109 GLN A O 1
ATOM 828 N N . THR A 1 110 ? 12.188 9.849 -1.857 1.00 89.06 110 THR A N 1
ATOM 829 C CA . THR A 1 110 ? 10.804 10.204 -1.520 1.00 89.06 110 THR A CA 1
ATOM 830 C C . THR A 1 110 ? 10.112 9.061 -0.778 1.00 89.06 110 THR A C 1
ATOM 832 O O . THR A 1 110 ? 9.602 9.266 0.318 1.00 89.06 110 THR A O 1
ATOM 835 N N . LEU A 1 111 ? 10.212 7.827 -1.283 1.00 89.12 111 LEU A N 1
ATOM 836 C CA . LEU A 1 111 ? 9.625 6.650 -0.630 1.00 89.12 111 LEU A CA 1
ATOM 837 C C . LEU A 1 111 ? 10.197 6.388 0.770 1.00 89.12 111 LEU A C 1
ATOM 839 O O . LEU A 1 111 ? 9.477 5.950 1.666 1.00 89.12 111 LEU A O 1
ATOM 843 N N . ARG A 1 112 ? 11.494 6.639 0.994 1.00 93.38 112 ARG A N 1
ATOM 844 C CA . ARG A 1 112 ? 12.092 6.514 2.334 1.00 93.38 112 ARG A CA 1
ATOM 845 C C . ARG A 1 112 ? 11.566 7.578 3.292 1.00 93.38 112 ARG A C 1
ATOM 847 O O . ARG A 1 112 ? 11.325 7.247 4.450 1.00 93.38 112 ARG A O 1
ATOM 854 N N . ALA A 1 113 ? 11.403 8.814 2.822 1.00 89.75 113 ALA A N 1
ATOM 855 C CA . ALA A 1 113 ? 10.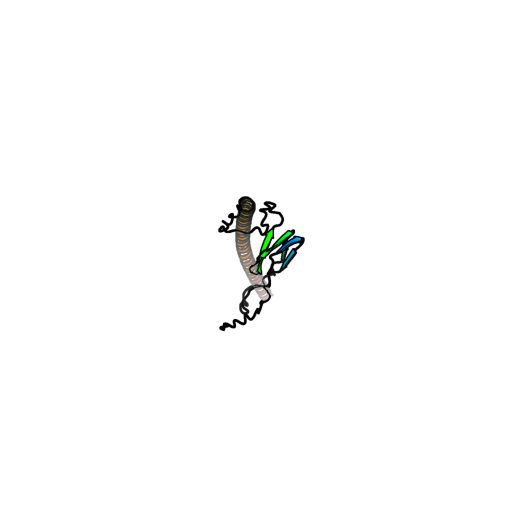849 9.901 3.621 1.00 89.75 113 ALA A CA 1
ATOM 856 C C . ALA A 1 113 ? 9.386 9.617 3.995 1.00 89.75 113 ALA A C 1
ATOM 858 O O . ALA A 1 113 ? 9.046 9.646 5.175 1.00 89.75 113 ALA A O 1
ATOM 859 N N . GLU A 1 114 ? 8.563 9.223 3.020 1.00 94.19 114 GLU A N 1
ATOM 860 C CA . GLU A 1 114 ? 7.163 8.841 3.243 1.00 94.19 114 GLU A CA 1
ATOM 861 C C . GLU A 1 114 ? 7.044 7.663 4.214 1.00 94.19 114 GLU A C 1
ATOM 863 O O . GLU A 1 114 ? 6.241 7.690 5.144 1.00 94.19 114 GLU A O 1
ATOM 868 N N . LYS A 1 115 ? 7.888 6.634 4.062 1.00 96.38 115 LYS A N 1
ATOM 869 C CA . LYS A 1 115 ? 7.923 5.507 5.001 1.00 96.38 115 LYS A CA 1
ATOM 870 C C . LYS A 1 115 ? 8.258 5.964 6.422 1.00 96.38 115 LYS A C 1
ATOM 872 O O . LYS A 1 115 ? 7.647 5.472 7.365 1.00 96.38 115 LYS A O 1
ATOM 877 N N . ALA A 1 116 ? 9.236 6.851 6.588 1.00 95.50 116 ALA A N 1
ATOM 878 C CA . ALA A 1 116 ? 9.619 7.352 7.906 1.00 95.50 116 ALA A CA 1
ATOM 879 C C . ALA A 1 116 ? 8.481 8.156 8.556 1.00 95.50 116 ALA A C 1
ATOM 881 O O . ALA A 1 116 ? 8.183 7.941 9.728 1.00 95.50 116 ALA A O 1
ATOM 882 N N . GLU A 1 117 ? 7.802 9.011 7.789 1.00 95.62 117 GLU A N 1
ATOM 883 C CA . GLU A 1 117 ? 6.630 9.759 8.258 1.00 95.62 117 GLU A CA 1
ATOM 884 C C . GLU A 1 117 ? 5.481 8.825 8.657 1.00 95.62 117 GLU A C 1
ATOM 886 O O . GLU A 1 117 ? 4.882 8.987 9.721 1.00 95.62 117 GLU A O 1
ATOM 891 N N . LEU A 1 118 ? 5.199 7.807 7.838 1.00 97.56 118 LEU A N 1
ATOM 892 C CA . LEU A 1 118 ? 4.173 6.810 8.138 1.00 97.56 118 LEU A CA 1
ATOM 893 C C . LEU A 1 118 ? 4.491 6.037 9.419 1.00 97.56 118 LEU A C 1
ATOM 895 O O . LEU A 1 118 ? 3.598 5.836 10.238 1.00 97.56 118 LEU A O 1
ATOM 899 N N . LEU A 1 119 ? 5.748 5.633 9.617 1.00 97.62 119 LEU A N 1
ATOM 900 C CA . LEU A 1 119 ? 6.176 4.950 10.838 1.00 97.62 119 LEU A CA 1
ATOM 901 C C . LEU A 1 119 ? 6.024 5.841 12.076 1.00 97.62 119 LEU A C 1
ATOM 903 O O . LEU A 1 119 ? 5.518 5.375 13.094 1.00 97.62 119 LEU A O 1
ATOM 907 N N . GLU A 1 120 ? 6.388 7.120 11.983 1.00 97.25 120 GLU A N 1
ATOM 908 C CA . GLU A 1 120 ? 6.195 8.068 13.084 1.00 97.25 120 GLU A CA 1
ATOM 909 C C . GLU A 1 120 ? 4.707 8.263 13.397 1.00 97.25 120 GLU A C 1
ATOM 911 O O . GLU A 1 120 ? 4.285 8.241 14.555 1.00 97.25 120 GLU A O 1
ATOM 916 N N . ARG A 1 121 ? 3.870 8.379 12.362 1.00 97.75 121 ARG A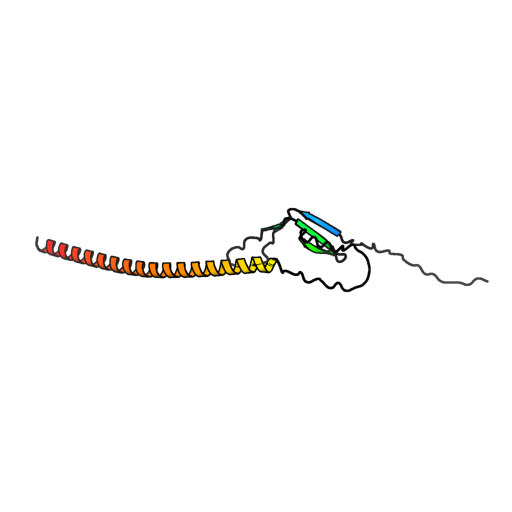 N 1
ATOM 917 C CA . ARG A 1 121 ? 2.424 8.525 12.531 1.00 97.75 121 ARG A CA 1
ATOM 918 C C . ARG A 1 121 ? 1.790 7.293 13.173 1.00 97.75 121 ARG A C 1
ATOM 920 O O . ARG A 1 121 ? 0.914 7.445 14.023 1.00 97.75 121 ARG A O 1
ATOM 927 N N . VAL A 1 122 ? 2.236 6.093 12.801 1.00 98.00 122 VAL A N 1
ATOM 928 C CA . VAL A 1 122 ? 1.811 4.840 13.444 1.00 98.00 122 VAL A CA 1
ATOM 929 C C . VAL A 1 122 ? 2.201 4.840 14.920 1.00 98.00 122 VAL A C 1
ATOM 931 O O . VAL A 1 122 ? 1.337 4.613 15.759 1.00 98.00 122 VAL A O 1
ATOM 934 N N . HIS A 1 123 ? 3.442 5.196 15.254 1.00 97.31 123 HIS A N 1
ATOM 935 C CA . HIS A 1 123 ? 3.910 5.257 16.644 1.00 97.31 123 HIS A CA 1
ATOM 936 C C . HIS A 1 123 ? 3.098 6.233 17.510 1.00 97.31 123 HIS A C 1
ATOM 938 O O . HIS A 1 123 ? 2.752 5.938 18.657 1.00 97.31 123 HIS A O 1
ATOM 944 N N . ILE A 1 124 ? 2.742 7.400 16.964 1.00 97.81 124 ILE A N 1
ATOM 945 C CA . ILE A 1 124 ? 1.871 8.368 17.650 1.00 97.81 124 ILE A CA 1
ATOM 946 C C . ILE A 1 124 ? 0.487 7.760 17.911 1.00 97.81 124 ILE A C 1
ATOM 948 O O . ILE A 1 124 ? -0.035 7.879 19.022 1.00 97.81 124 ILE A O 1
ATOM 952 N N . LEU A 1 125 ? -0.101 7.101 16.910 1.00 97.69 125 LEU A N 1
ATOM 953 C CA . LEU A 1 125 ? -1.411 6.463 17.034 1.00 97.69 125 LEU A CA 1
ATOM 954 C C . LEU A 1 125 ? -1.393 5.305 18.037 1.00 97.69 125 LEU A C 1
ATOM 956 O O . LEU A 1 125 ? -2.331 5.173 18.816 1.00 97.69 125 LEU A O 1
ATOM 960 N N . GLU A 1 126 ? -0.328 4.506 18.074 1.00 97.44 126 GLU A N 1
ATOM 961 C CA . GLU A 1 126 ? -0.153 3.431 19.056 1.00 97.44 126 GLU A CA 1
ATOM 962 C C . GLU A 1 126 ? -0.118 3.980 20.485 1.00 97.44 126 GLU A C 1
ATOM 964 O O . GLU A 1 126 ? -0.839 3.489 21.355 1.00 97.44 126 GLU A O 1
ATOM 969 N N . LYS A 1 127 ? 0.628 5.066 20.723 1.00 97.19 127 LYS A N 1
ATOM 970 C CA . LYS A 1 127 ? 0.635 5.747 22.028 1.00 97.19 127 LYS A CA 1
ATOM 971 C C . LYS A 1 127 ? -0.736 6.303 22.404 1.00 97.19 127 LYS A C 1
ATOM 973 O O . LYS A 1 127 ? -1.149 6.186 23.555 1.00 97.19 127 LYS A O 1
ATOM 978 N N . GLN A 1 128 ? -1.448 6.911 21.455 1.00 96.88 128 GLN A N 1
ATOM 979 C CA . GLN A 1 128 ? -2.807 7.420 21.682 1.00 96.88 128 GLN A CA 1
ATOM 980 C C . GLN A 1 128 ? -3.812 6.296 21.954 1.00 96.88 128 GLN A C 1
ATOM 982 O O . GLN A 1 128 ? -4.735 6.459 22.756 1.00 96.88 128 GLN A O 1
ATOM 987 N N . LEU A 1 129 ? -3.640 5.146 21.305 1.00 96.38 129 LEU A N 1
ATOM 988 C CA . LEU A 1 129 ? -4.450 3.964 21.553 1.00 96.38 129 LEU A CA 1
ATOM 989 C C . LEU A 1 129 ? -4.187 3.417 22.957 1.00 96.38 129 LEU A C 1
ATOM 991 O O . LEU A 1 129 ? -5.137 3.121 23.678 1.00 96.38 129 LEU A O 1
ATOM 995 N N . GLU A 1 130 ? -2.924 3.337 23.376 1.00 96.94 130 GLU A N 1
ATOM 996 C CA . GLU A 1 130 ? -2.550 2.893 24.720 1.00 96.94 130 GLU A CA 1
ATOM 997 C C . GLU A 1 130 ? -3.157 3.799 25.804 1.00 96.94 130 GLU A C 1
ATOM 999 O O . GLU A 1 130 ? -3.746 3.313 26.775 1.00 96.94 130 GLU A O 1
ATOM 1004 N N . THR A 1 131 ? -3.078 5.124 25.634 1.00 96.19 131 THR A N 1
ATOM 1005 C CA . THR A 1 131 ? -3.691 6.070 26.579 1.00 96.19 131 THR A CA 1
ATOM 1006 C C . THR A 1 131 ? -5.213 5.980 26.574 1.00 96.19 131 THR A C 1
ATOM 1008 O O . THR A 1 131 ? -5.816 5.993 27.648 1.00 96.19 131 THR A O 1
ATOM 1011 N N . SER A 1 132 ? -5.837 5.814 25.406 1.00 96.75 132 SER A N 1
ATOM 1012 C CA . SER A 1 132 ? -7.290 5.638 25.289 1.00 96.75 132 SER A CA 1
ATOM 1013 C C . SER A 1 132 ? -7.765 4.355 25.966 1.00 96.75 132 SER A C 1
ATOM 1015 O O . SER A 1 132 ? -8.760 4.371 26.684 1.00 96.75 132 SER A O 1
ATOM 1017 N N . GLN A 1 133 ? -7.034 3.249 25.807 1.00 97.25 133 GLN A N 1
ATOM 1018 C CA . GLN A 1 133 ? -7.343 1.992 26.488 1.00 97.25 133 GLN A CA 1
ATOM 1019 C C . GLN A 1 133 ? -7.191 2.113 28.003 1.00 97.25 133 GLN A C 1
ATOM 1021 O O . GLN A 1 133 ? -8.030 1.604 28.744 1.00 97.25 133 GLN A O 1
ATOM 1026 N N . ARG A 1 134 ? -6.144 2.800 28.478 1.00 96.19 134 ARG A N 1
ATOM 1027 C CA . ARG A 1 134 ? -5.962 3.060 29.910 1.00 96.19 134 ARG A CA 1
ATOM 1028 C C . ARG A 1 134 ? -7.127 3.876 30.468 1.00 96.19 134 ARG A C 1
ATOM 1030 O O . ARG A 1 134 ? -7.680 3.506 31.496 1.00 96.19 134 ARG A O 1
ATOM 1037 N N . HIS A 1 135 ? -7.532 4.932 29.764 1.00 96.19 135 HIS A N 1
ATOM 1038 C CA . HIS A 1 135 ? -8.662 5.764 30.166 1.00 96.19 135 HIS A CA 1
ATOM 1039 C C . HIS A 1 135 ? -9.984 4.987 30.174 1.00 96.19 135 HIS A C 1
ATOM 1041 O O . HIS A 1 135 ? -10.751 5.103 31.127 1.00 96.19 135 HIS A O 1
ATOM 1047 N N . LEU A 1 136 ? -10.223 4.149 29.160 1.00 96.62 136 LEU A N 1
ATOM 1048 C CA . LEU A 1 136 ? -11.406 3.294 29.098 1.00 96.62 136 LEU A CA 1
ATOM 1049 C C . LEU A 1 136 ? -11.481 2.353 30.306 1.00 96.62 136 LEU A C 1
ATOM 1051 O O . LEU A 1 136 ? -12.524 2.283 30.944 1.00 96.62 136 LEU A O 1
ATOM 1055 N N . ARG A 1 137 ? -10.372 1.694 30.664 1.00 96.00 137 ARG A N 1
ATOM 1056 C CA . ARG A 1 137 ? -10.324 0.803 31.835 1.00 96.00 137 ARG A CA 1
ATOM 1057 C C . ARG A 1 137 ? -10.646 1.543 33.130 1.00 96.00 137 ARG A C 1
ATOM 1059 O O . ARG A 1 137 ? -11.491 1.087 33.889 1.00 96.00 137 ARG A O 1
ATOM 1066 N N . THR A 1 138 ? -10.035 2.707 33.355 1.00 95.75 138 THR A N 1
ATOM 1067 C CA . THR A 1 138 ? -10.337 3.528 34.538 1.00 95.75 138 THR A CA 1
ATOM 1068 C C . THR A 1 138 ? -11.805 3.959 34.561 1.00 95.75 138 THR A C 1
ATOM 1070 O O . THR A 1 138 ? -12.460 3.849 35.591 1.00 95.75 138 THR A O 1
ATOM 1073 N N . SER A 1 139 ? -12.358 4.370 33.417 1.00 96.19 139 SER A N 1
ATOM 1074 C CA . SER A 1 139 ? -13.773 4.741 33.309 1.00 96.19 139 SER A CA 1
ATOM 1075 C C . SER A 1 139 ? -14.716 3.561 33.593 1.00 96.19 139 SER A C 1
ATOM 1077 O O . SER A 1 139 ? -15.755 3.726 34.237 1.00 96.19 139 SER A O 1
ATOM 1079 N N . GLU A 1 140 ? -14.357 2.352 33.158 1.00 96.94 140 GLU A N 1
ATOM 1080 C CA . GLU A 1 140 ? -15.104 1.129 33.464 1.00 96.94 140 GLU A CA 1
ATOM 1081 C C . GLU A 1 140 ? -15.049 0.780 34.958 1.00 96.94 140 GLU A C 1
ATOM 1083 O O . GLU A 1 140 ? -16.084 0.460 35.546 1.00 96.94 140 GLU A O 1
ATOM 1088 N N . GLU A 1 141 ? -13.880 0.893 35.591 1.00 95.94 141 GLU A N 1
ATOM 1089 C CA . GLU A 1 141 ? -13.699 0.682 37.034 1.00 95.94 141 GLU A CA 1
ATOM 1090 C C . GLU A 1 141 ? -14.515 1.687 37.863 1.00 95.94 141 GLU A C 1
ATOM 1092 O O . GLU A 1 141 ? -15.230 1.295 38.790 1.00 95.94 141 GLU A O 1
ATOM 1097 N N . GLU A 1 142 ? -14.490 2.969 37.491 1.00 95.94 142 GLU A N 1
ATOM 1098 C CA . GLU A 1 142 ? -15.295 4.023 38.119 1.00 95.94 142 GLU A CA 1
ATOM 1099 C C . GLU A 1 142 ? -16.795 3.742 37.993 1.00 95.94 142 GLU A C 1
ATOM 1101 O O . GLU A 1 142 ? -17.540 3.834 38.974 1.00 95.94 142 GLU A O 1
ATOM 1106 N N . LYS A 1 143 ? -17.250 3.332 36.803 1.00 97.38 143 LYS A N 1
ATOM 1107 C CA . LYS A 1 143 ? -18.645 2.944 36.570 1.00 97.38 143 LYS A CA 1
ATOM 1108 C C . LYS A 1 143 ? -19.051 1.762 37.448 1.00 97.38 143 LYS A C 1
ATOM 1110 O O . LYS A 1 143 ? -20.153 1.764 37.999 1.00 97.38 143 LYS A O 1
ATOM 1115 N N . ILE A 1 144 ? -18.196 0.747 37.577 1.00 97.12 144 ILE A N 1
ATOM 1116 C CA . ILE A 1 144 ? -18.464 -0.414 38.435 1.00 97.12 144 ILE A CA 1
ATOM 1117 C C . ILE A 1 144 ? -18.576 0.023 39.897 1.00 97.12 144 ILE A C 1
ATOM 1119 O O . ILE A 1 144 ? -19.542 -0.355 40.561 1.00 97.12 144 ILE A O 1
ATOM 1123 N N . SER A 1 145 ? -17.641 0.848 40.373 1.00 95.94 145 SER A N 1
ATOM 1124 C CA . SER A 1 145 ? -17.652 1.391 41.734 1.00 95.94 145 SER A CA 1
ATOM 1125 C C . SER A 1 145 ? -18.946 2.159 42.019 1.00 95.94 145 SER A C 1
ATOM 1127 O O . SER A 1 145 ? -19.653 1.859 42.983 1.00 95.94 145 SER A O 1
ATOM 1129 N N . LEU A 1 146 ? -19.348 3.056 41.112 1.00 97.19 146 LEU A N 1
ATOM 1130 C CA . LEU A 1 146 ? -20.592 3.814 41.241 1.00 97.19 146 LEU A CA 1
ATOM 1131 C C . LEU A 1 146 ? -21.822 2.897 41.317 1.00 97.19 146 LEU A C 1
ATOM 1133 O O . LEU A 1 146 ? -22.687 3.084 42.173 1.00 97.19 146 LEU A O 1
ATOM 1137 N N . LEU A 1 147 ? -21.895 1.875 40.458 1.00 97.31 147 LEU A N 1
ATOM 1138 C CA . LEU A 1 147 ? -22.990 0.902 40.479 1.00 97.31 147 LEU A CA 1
ATOM 1139 C C . LEU A 1 147 ? -23.034 0.107 41.790 1.00 97.31 147 LEU A C 1
ATOM 1141 O O . LEU A 1 147 ? -24.123 -0.191 42.284 1.00 97.31 147 LEU A O 1
ATOM 1145 N N . GLN A 1 148 ? -21.880 -0.235 42.364 1.00 96.69 148 GLN A N 1
ATOM 1146 C CA . GLN A 1 148 ? -21.805 -0.905 43.663 1.00 96.69 148 GLN A CA 1
ATOM 1147 C C . GLN A 1 148 ? -22.305 0.006 44.789 1.00 96.69 148 GLN A C 1
ATOM 1149 O O . GLN A 1 148 ? -23.137 -0.427 45.587 1.00 96.69 148 GLN A O 1
ATOM 1154 N N . THR A 1 149 ? -21.879 1.272 44.817 1.00 96.94 149 THR A N 1
ATOM 1155 C CA . THR A 1 149 ? -22.353 2.251 45.807 1.00 96.94 149 THR A CA 1
ATOM 1156 C C . THR A 1 149 ? -23.860 2.471 45.701 1.00 96.94 149 THR A C 1
ATOM 1158 O O . THR A 1 149 ? -24.556 2.454 46.714 1.00 96.94 149 THR A O 1
ATOM 1161 N N . MET A 1 150 ? -24.395 2.612 44.485 1.00 96.75 150 MET A N 1
ATOM 1162 C CA . MET A 1 150 ? -25.838 2.765 44.279 1.00 96.75 150 MET A CA 1
ATOM 1163 C C . MET A 1 150 ? -26.625 1.551 44.784 1.00 96.75 150 MET A C 1
ATOM 1165 O O . MET A 1 150 ? -27.650 1.725 45.440 1.00 96.75 150 MET A O 1
ATOM 1169 N N . LYS A 1 151 ? -26.144 0.328 44.523 1.00 96.56 151 LYS A N 1
ATOM 1170 C CA . LYS A 1 151 ? -26.775 -0.898 45.038 1.00 96.56 151 LYS A CA 1
ATOM 1171 C C . LYS A 1 151 ? -26.754 -0.955 46.562 1.00 96.56 151 LYS A C 1
ATOM 1173 O O . LYS A 1 151 ? -27.770 -1.292 47.159 1.00 96.56 151 LYS A O 1
ATOM 1178 N N . PHE A 1 152 ? -25.625 -0.611 47.179 1.00 96.38 152 PHE A N 1
ATOM 1179 C CA . PHE A 1 152 ? -25.502 -0.568 48.634 1.00 96.38 152 PHE A CA 1
ATOM 1180 C C . PHE A 1 152 ? -26.518 0.401 49.254 1.00 96.38 152 PHE A C 1
ATOM 1182 O O . PHE A 1 152 ? -27.281 0.015 50.135 1.00 96.38 152 PHE A O 1
ATOM 1189 N N . LEU A 1 153 ? -26.601 1.628 48.730 1.00 96.19 153 LEU A N 1
ATOM 1190 C CA . LEU A 1 153 ? -27.547 2.640 49.210 1.00 96.19 153 LEU A CA 1
ATOM 1191 C C . LEU A 1 153 ? -29.012 2.225 49.011 1.00 96.19 153 LEU A C 1
ATOM 1193 O O . LEU A 1 153 ? -29.853 2.502 49.864 1.00 96.19 153 LEU A O 1
ATOM 1197 N N . GLN A 1 154 ? -29.334 1.551 47.901 1.00 95.12 154 GLN A N 1
ATOM 1198 C CA . GLN A 1 154 ? -30.677 1.011 47.671 1.00 95.12 154 GLN A CA 1
ATOM 1199 C C . GLN A 1 154 ? -31.052 -0.058 48.699 1.00 95.12 154 GLN A C 1
ATOM 1201 O O . GLN A 1 154 ? -32.201 -0.106 49.133 1.00 95.12 154 GLN A O 1
ATOM 1206 N N . GLU A 1 155 ? -30.103 -0.907 49.085 1.00 95.00 155 GLU A N 1
ATOM 1207 C CA . GLU A 1 155 ? -30.346 -1.954 50.072 1.00 95.00 155 GLU A CA 1
ATOM 1208 C C . GLU A 1 155 ? -30.495 -1.374 51.486 1.00 95.00 155 GLU A C 1
ATOM 1210 O O . GLU A 1 155 ? -31.421 -1.752 52.200 1.00 95.00 155 GLU A O 1
ATOM 1215 N N . GLU A 1 156 ? -29.681 -0.380 51.864 1.00 94.44 156 GLU A N 1
ATOM 1216 C CA . GLU A 1 156 ? -29.868 0.347 53.130 1.00 94.44 156 GLU A CA 1
ATOM 1217 C C . GLU A 1 156 ? -31.228 1.052 53.208 1.00 94.44 156 GLU A C 1
ATOM 1219 O O . GLU A 1 156 ? -31.870 1.044 54.259 1.00 94.44 156 GLU A O 1
ATOM 1224 N N . LEU A 1 157 ? -31.689 1.658 52.108 1.00 92.94 157 LEU A N 1
ATOM 1225 C CA . LEU A 1 157 ? -33.007 2.297 52.051 1.00 92.94 157 LEU A CA 1
ATOM 1226 C C . LEU A 1 157 ? -34.141 1.291 52.252 1.00 92.94 157 LEU A C 1
ATOM 1228 O O . LEU A 1 157 ? -35.086 1.594 52.976 1.00 92.94 157 LEU A O 1
ATOM 1232 N N . LYS A 1 158 ? -34.040 0.096 51.656 1.00 91.62 158 LYS A N 1
ATOM 1233 C CA . LYS A 1 158 ? -35.028 -0.974 51.851 1.00 91.62 158 LYS A CA 1
ATOM 1234 C C . LYS A 1 158 ? -35.064 -1.487 53.285 1.00 91.62 158 LYS A C 1
ATOM 1236 O O . LYS A 1 158 ? -36.137 -1.804 53.767 1.00 91.62 158 LYS A O 1
ATOM 1241 N N . GLN A 1 159 ? -33.917 -1.579 53.958 1.00 88.50 159 GLN A N 1
ATOM 1242 C CA . GLN A 1 159 ? -33.859 -2.053 55.347 1.00 88.50 159 GLN A CA 1
ATOM 1243 C C . GLN A 1 159 ? -34.412 -1.040 56.361 1.00 88.50 159 GLN A C 1
ATOM 1245 O O . GLN A 1 159 ? -34.699 -1.410 57.498 1.00 88.50 159 GLN A O 1
ATOM 1250 N N . LYS A 1 160 ? -34.531 0.237 55.977 1.00 81.31 160 LYS A N 1
ATOM 1251 C CA . LYS A 1 160 ? -35.063 1.318 56.823 1.00 81.31 160 LYS A CA 1
ATOM 1252 C C . LYS A 1 160 ? -36.555 1.612 56.608 1.00 81.31 160 LYS A C 1
ATOM 1254 O O . LYS A 1 160 ? -37.077 2.482 57.304 1.00 81.31 160 LYS A O 1
ATOM 1259 N N . GLN A 1 161 ? -37.210 0.944 55.658 1.00 64.00 161 GLN A N 1
ATOM 1260 C CA . GLN A 1 161 ? -38.662 0.995 55.431 1.00 64.00 161 GLN A CA 1
ATOM 1261 C C . GLN A 1 161 ? -39.338 -0.231 56.040 1.00 64.00 161 GLN A C 1
ATOM 1263 O O . GLN A 1 161 ? -40.475 -0.060 56.532 1.00 64.00 161 GLN A O 1
#

Organism: NCBI:txid69355

Radius of gyration: 39.8 Å; chains: 1; bounding box: 81×58×135 Å